Protein AF-A0A1X7SD96-F1 (afdb_monomer_lite)

InterPro domains:
  IPR013602 Dynein heavy chain, linker [PF08393] (14-110)
  IPR026983 Dynein heavy chain [PTHR22878] (14-110)
  IPR042222 Dynein heavy chain, domain 2, N-terminal [G3DSA:1.20.140.100] (10-112)

Secondary structure (DSSP, 8-state):
-----SS----SSS------HHHHHHHHHHHHHHHHHHHTSTT-TTTHHHHHHHHHHHHHHHHHHHHHHHHHHHHHHHHHHHT-HHHHHH-HHHHHHHHHHHHHHHHHHH--

Foldseek 3Di:
DDPDDPDDDDDPDPFDDPPPCVVVVVVLVVVLVVLVVCCPDPPCVVPVVVSVVVNVVSVVVVVVVVVVVVLSVVLVVCVVVLVDPVSCVVCVPVNVVNVVSVVVSRPVRVDD

pLDDT: mean 75.66, std 16.24, range [32.84, 91.5]

Organism: Amphimedon queenslandica (NCBI:txid400682)

Sequence (112 aa):
MLNILPGGAFDLTGISILSSVDDVQMLLDDHIVKAQTMRGSPFIKPFEAEIKEWEEKLLLMQDILDAWLKCQATWLYLEPIFSSEDIMAQMPEEGRKFSIVDRYWKDIMTGS

Structure (mmCIF, N/CA/C/O backbone):
data_AF-A0A1X7SD96-F1
#
_entry.id   AF-A0A1X7SD96-F1
#
loop_
_atom_site.group_PDB
_atom_site.id
_atom_site.type_symbol
_atom_site.label_atom_id
_atom_site.label_alt_id
_atom_site.label_comp_id
_atom_site.label_asym_id
_atom_site.label_entity_id
_atom_site.label_seq_id
_atom_site.pdbx_PDB_ins_code
_atom_site.Cartn_x
_atom_site.Cartn_y
_atom_site.Cartn_z
_atom_site.occupancy
_atom_site.B_iso_or_equiv
_atom_site.auth_seq_id
_atom_site.auth_comp_id
_atom_site.auth_asym_id
_atom_site.auth_atom_id
_atom_site.pdbx_PDB_model_num
ATOM 1 N N . MET A 1 1 ? 18.366 4.925 4.295 1.00 33.69 1 MET A N 1
ATOM 2 C CA . MET A 1 1 ? 18.649 6.372 4.231 1.00 33.69 1 MET A CA 1
ATOM 3 C C . MET A 1 1 ? 18.037 6.863 2.932 1.00 33.69 1 MET A C 1
ATOM 5 O O . MET A 1 1 ? 18.531 6.504 1.872 1.00 33.69 1 MET A O 1
ATOM 9 N N . LEU A 1 2 ? 16.882 7.525 3.029 1.00 35.88 2 LEU A N 1
ATOM 10 C CA . LEU A 1 2 ? 16.217 8.168 1.901 1.00 35.88 2 LEU A CA 1
ATOM 11 C C . LEU A 1 2 ? 17.107 9.311 1.407 1.00 35.88 2 LEU A C 1
ATOM 13 O O . LEU A 1 2 ? 17.360 10.244 2.165 1.00 35.88 2 LEU A O 1
ATOM 17 N N . ASN A 1 3 ? 17.568 9.251 0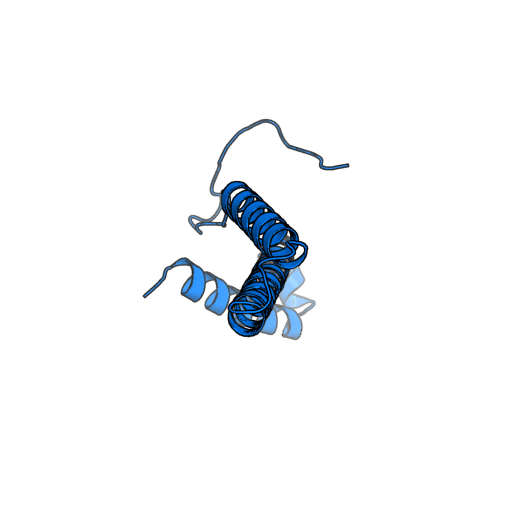.158 1.00 33.47 3 ASN A N 1
ATOM 18 C CA . ASN A 1 3 ? 18.108 10.433 -0.505 1.00 33.47 3 ASN A CA 1
ATOM 19 C C . ASN A 1 3 ? 16.942 11.211 -1.106 1.00 33.47 3 ASN A C 1
ATOM 21 O O . ASN A 1 3 ? 16.523 10.994 -2.238 1.00 33.47 3 ASN A O 1
ATOM 25 N N . ILE A 1 4 ? 16.424 12.099 -0.265 1.00 44.44 4 ILE A N 1
ATOM 26 C CA . ILE A 1 4 ? 15.559 13.214 -0.619 1.00 44.44 4 ILE A CA 1
ATOM 27 C C . ILE A 1 4 ? 16.391 14.154 -1.502 1.00 44.44 4 ILE A C 1
ATOM 29 O O . ILE A 1 4 ? 17.381 14.725 -1.040 1.00 44.44 4 ILE A O 1
ATOM 33 N N . LEU A 1 5 ? 16.013 14.298 -2.774 1.00 40.12 5 LEU A N 1
ATOM 34 C CA . LEU A 1 5 ? 16.501 15.394 -3.609 1.00 40.12 5 LEU A CA 1
ATOM 35 C C . LEU A 1 5 ? 15.784 16.695 -3.202 1.00 40.12 5 LEU A C 1
ATOM 37 O O . LEU A 1 5 ? 14.578 16.672 -2.946 1.00 40.12 5 LEU A O 1
ATOM 41 N N . PRO A 1 6 ? 16.500 17.832 -3.131 1.00 40.06 6 PRO A N 1
ATOM 42 C CA . PRO A 1 6 ? 15.922 19.111 -2.761 1.00 40.06 6 PRO A CA 1
ATOM 43 C C . PRO A 1 6 ? 15.321 19.763 -4.008 1.00 40.06 6 PRO A C 1
ATOM 45 O O . PRO A 1 6 ? 16.039 20.237 -4.884 1.00 40.06 6 PRO A O 1
ATOM 48 N N . GLY A 1 7 ? 13.999 19.786 -4.095 1.00 32.84 7 GLY A N 1
ATOM 49 C CA . GLY A 1 7 ? 13.294 20.445 -5.190 1.00 32.84 7 GLY A CA 1
ATOM 50 C C . GLY A 1 7 ? 11.957 19.775 -5.412 1.00 32.84 7 GLY A C 1
ATOM 51 O O . GLY A 1 7 ? 11.901 18.684 -5.965 1.00 32.84 7 GLY A O 1
ATOM 52 N N . GLY A 1 8 ? 10.901 20.405 -4.903 1.00 38.97 8 GLY A N 1
ATOM 53 C CA . GLY A 1 8 ? 9.540 19.899 -4.983 1.00 38.97 8 GLY A CA 1
ATOM 54 C C . GLY A 1 8 ? 9.100 19.549 -6.403 1.00 38.97 8 GLY A C 1
ATOM 55 O O . GLY A 1 8 ? 9.582 20.129 -7.371 1.00 38.97 8 GLY A O 1
ATOM 56 N N . ALA A 1 9 ? 8.160 18.604 -6.454 1.00 49.38 9 ALA A N 1
ATOM 57 C CA . ALA A 1 9 ? 7.160 18.427 -7.500 1.00 49.38 9 ALA A CA 1
ATOM 58 C C . ALA A 1 9 ? 7.613 18.829 -8.912 1.00 49.38 9 ALA A C 1
ATOM 60 O O . ALA A 1 9 ? 7.362 19.950 -9.343 1.00 49.38 9 ALA A O 1
ATOM 61 N N . PHE A 1 10 ? 8.222 17.901 -9.649 1.00 41.59 10 PHE A N 1
ATOM 62 C CA . PHE A 1 10 ? 8.243 18.002 -11.103 1.00 41.59 10 PHE A CA 1
ATOM 63 C C . PHE A 1 10 ? 7.886 16.660 -11.735 1.00 41.59 10 PHE A C 1
ATOM 65 O O . PHE A 1 10 ? 8.678 15.719 -11.766 1.00 41.59 10 PHE A O 1
ATOM 72 N N . ASP A 1 11 ? 6.646 16.631 -12.223 1.00 49.59 11 ASP A N 1
ATOM 73 C CA . ASP A 1 11 ? 6.109 15.710 -13.211 1.00 49.59 11 ASP A CA 1
ATOM 74 C C . ASP A 1 11 ? 7.054 15.652 -14.418 1.00 49.59 11 ASP A C 1
ATOM 76 O O . ASP A 1 11 ? 7.174 16.624 -15.164 1.00 49.59 11 ASP A O 1
ATOM 80 N N . LEU A 1 12 ? 7.728 14.522 -14.635 1.00 42.16 12 LEU A N 1
ATOM 81 C CA . LEU A 1 12 ? 8.483 14.302 -15.876 1.00 42.16 12 LEU A CA 1
ATOM 82 C C . LEU A 1 12 ? 7.682 13.546 -16.941 1.00 42.16 12 LEU A C 1
ATOM 84 O O . LEU A 1 12 ? 8.142 13.445 -18.075 1.00 42.16 12 LEU A O 1
ATOM 88 N N . THR A 1 13 ? 6.465 13.092 -16.635 1.00 43.09 13 THR A N 1
ATOM 89 C CA . THR A 1 13 ? 5.655 12.323 -17.595 1.00 43.09 13 THR A CA 1
ATOM 90 C C . THR A 1 13 ? 4.181 12.716 -17.684 1.00 43.09 13 THR A C 1
ATOM 92 O O . THR A 1 13 ? 3.454 12.135 -18.485 1.00 43.09 13 THR A O 1
ATOM 95 N N . GLY A 1 14 ? 3.716 13.728 -16.939 1.00 43.06 14 GLY A N 1
ATOM 96 C CA . GLY A 1 14 ? 2.289 14.096 -16.925 1.00 43.06 14 GLY A CA 1
ATOM 97 C C . GLY A 1 14 ? 1.385 12.991 -16.361 1.00 43.06 14 GLY A C 1
ATOM 98 O O . GLY A 1 14 ? 0.177 12.998 -16.580 1.00 43.06 14 GLY A O 1
ATOM 99 N N . ILE A 1 15 ? 1.980 12.027 -15.656 1.00 49.66 15 ILE A N 1
ATOM 100 C CA . ILE A 1 15 ? 1.297 10.928 -14.984 1.00 49.66 15 ILE A CA 1
ATOM 101 C C . ILE A 1 15 ? 1.184 11.342 -13.522 1.00 49.66 15 ILE A C 1
ATOM 103 O O . ILE A 1 15 ? 2.206 11.546 -12.869 1.00 49.66 15 ILE A O 1
ATOM 107 N N . SER A 1 16 ? -0.044 11.486 -13.012 1.00 47.69 16 SER A N 1
ATOM 108 C CA . SER A 1 16 ? -0.280 11.713 -11.584 1.00 47.69 16 SER A CA 1
ATOM 109 C C . SER A 1 16 ? 0.266 10.527 -10.804 1.00 47.69 16 SER A C 1
ATOM 111 O O . SER A 1 16 ? -0.366 9.484 -10.693 1.00 47.69 16 SER A O 1
ATOM 113 N N . ILE A 1 17 ? 1.471 10.676 -10.279 1.00 55.94 17 ILE A N 1
ATOM 114 C CA . ILE A 1 17 ? 2.005 9.765 -9.280 1.00 55.94 17 ILE A CA 1
ATOM 115 C C . ILE A 1 17 ? 1.338 10.108 -7.950 1.00 55.94 17 ILE A C 1
ATOM 117 O O . ILE A 1 17 ? 1.153 11.283 -7.629 1.00 55.94 17 ILE A O 1
ATOM 121 N N . LEU A 1 18 ? 0.976 9.091 -7.168 1.00 57.69 18 LEU A N 1
ATOM 122 C CA . LEU A 1 18 ? 0.472 9.290 -5.812 1.00 57.69 18 LEU A CA 1
ATOM 123 C C . LEU A 1 18 ? 1.598 9.893 -4.959 1.00 57.69 18 LEU A C 1
ATOM 125 O O . LEU A 1 18 ? 2.467 9.172 -4.472 1.00 57.69 18 LEU A O 1
ATOM 129 N N . SER A 1 19 ? 1.617 11.220 -4.845 1.00 56.94 19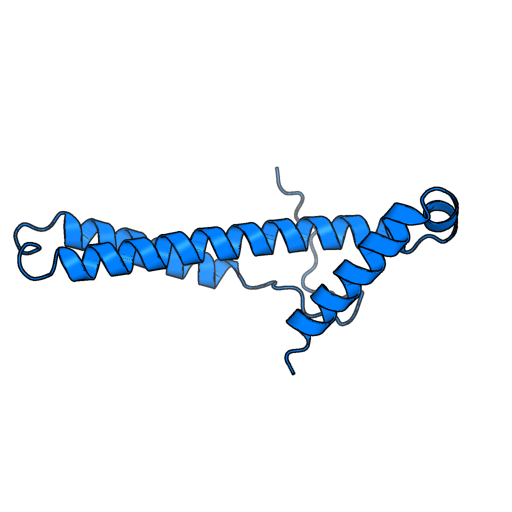 SER A N 1
ATOM 130 C CA . SER A 1 19 ? 2.621 11.996 -4.106 1.00 56.94 19 SER A CA 1
ATOM 131 C C . SER A 1 19 ? 2.157 12.396 -2.703 1.00 56.94 19 SER A C 1
ATOM 133 O O . SER A 1 19 ? 2.957 12.886 -1.916 1.00 56.94 19 SER A O 1
ATOM 135 N N . SER A 1 20 ? 0.883 12.157 -2.375 1.00 61.09 20 SER A N 1
ATOM 136 C CA . SER A 1 20 ? 0.246 12.537 -1.107 1.00 61.09 20 SER A CA 1
ATOM 137 C C . SER A 1 20 ? -0.393 11.344 -0.382 1.00 61.09 20 SER A C 1
ATOM 139 O O . SER A 1 20 ? -1.477 11.467 0.186 1.00 61.09 20 SER A O 1
ATOM 141 N N . VAL A 1 21 ? 0.235 10.162 -0.439 1.00 68.31 21 VAL A N 1
ATOM 142 C CA . VAL A 1 21 ? -0.246 8.979 0.313 1.00 68.31 21 VAL A CA 1
ATOM 143 C C . VAL A 1 21 ? 0.096 9.079 1.796 1.00 68.31 21 VAL A C 1
ATOM 145 O O . VAL A 1 21 ? -0.595 8.469 2.600 1.00 68.31 21 VAL A O 1
ATOM 148 N N . ASP A 1 22 ? 1.085 9.896 2.168 1.00 71.38 22 ASP A N 1
ATOM 149 C CA . ASP A 1 22 ? 1.535 10.057 3.556 1.00 71.38 22 ASP A CA 1
ATOM 150 C C . ASP A 1 22 ? 0.385 10.448 4.502 1.00 71.38 22 ASP A C 1
ATOM 152 O O . ASP A 1 22 ? 0.234 9.861 5.573 1.00 71.38 22 ASP A O 1
ATOM 156 N N . ASP A 1 23 ? -0.489 11.367 4.079 1.00 76.19 23 ASP A N 1
ATOM 157 C CA . ASP A 1 23 ? -1.664 11.779 4.858 1.00 76.19 23 ASP A CA 1
ATOM 158 C C . ASP A 1 23 ? -2.691 10.643 4.997 1.00 76.19 23 ASP A C 1
ATOM 160 O O . ASP A 1 23 ? -3.317 10.480 6.046 1.00 76.19 23 ASP A O 1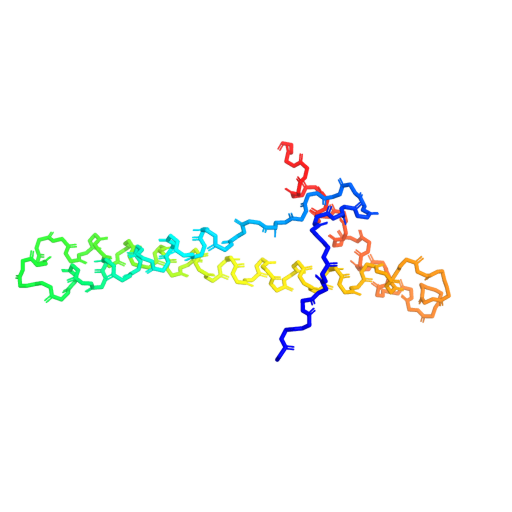
ATOM 164 N N . VAL A 1 24 ? -2.854 9.832 3.945 1.00 80.50 24 VAL A N 1
ATOM 165 C CA . VAL A 1 24 ? -3.770 8.681 3.928 1.00 80.50 24 VAL A CA 1
ATOM 166 C C . VAL A 1 24 ? -3.241 7.560 4.821 1.00 80.50 24 VAL A C 1
ATOM 168 O O . VAL A 1 24 ? -4.016 6.970 5.570 1.00 80.50 24 VAL A O 1
ATOM 171 N N . GLN A 1 25 ? -1.936 7.293 4.786 1.00 81.06 25 GLN A N 1
ATOM 172 C CA . GLN A 1 25 ? -1.274 6.322 5.658 1.00 81.06 25 GLN A CA 1
ATOM 173 C C . GLN A 1 25 ? -1.332 6.760 7.120 1.00 81.06 25 GLN A C 1
ATOM 175 O O . GLN A 1 25 ? -1.732 5.969 7.970 1.00 81.06 25 GLN A O 1
ATOM 180 N N . MET A 1 26 ? -1.055 8.035 7.406 1.00 84.75 26 MET A N 1
ATOM 181 C CA . MET A 1 26 ? -1.181 8.583 8.757 1.00 84.75 26 MET A CA 1
ATOM 182 C C . MET A 1 26 ? -2.617 8.462 9.287 1.00 84.75 26 MET A C 1
ATOM 184 O O . MET A 1 26 ? -2.825 8.077 10.439 1.00 84.75 26 MET A O 1
ATOM 188 N N . LEU A 1 27 ? -3.619 8.767 8.454 1.00 87.00 27 LEU A N 1
ATOM 189 C CA . LEU A 1 27 ? -5.025 8.619 8.826 1.00 87.00 27 LEU A CA 1
ATOM 190 C C . LEU A 1 27 ? -5.396 7.148 9.057 1.00 87.00 27 LEU A C 1
ATOM 192 O O . LEU A 1 27 ? -6.108 6.834 10.010 1.00 87.00 27 LEU A O 1
ATOM 196 N N . LEU A 1 28 ? -4.913 6.239 8.209 1.00 87.38 28 LEU A N 1
ATOM 197 C CA . LEU A 1 28 ? -5.170 4.811 8.348 1.00 87.38 28 LEU A CA 1
ATOM 198 C C . LEU A 1 28 ? -4.578 4.254 9.649 1.00 87.38 28 LEU A C 1
ATOM 200 O O . LEU A 1 28 ? -5.285 3.567 10.389 1.00 87.38 28 LEU A O 1
ATOM 204 N N . ASP A 1 29 ? -3.334 4.609 9.969 1.00 88.06 29 ASP A N 1
ATOM 205 C CA . ASP A 1 29 ? -2.660 4.197 11.201 1.00 88.06 29 ASP A CA 1
ATOM 206 C C . ASP A 1 29 ? -3.401 4.699 12.450 1.00 88.06 29 ASP A C 1
ATOM 208 O O . ASP A 1 29 ? -3.642 3.934 13.388 1.00 88.06 29 ASP A O 1
ATOM 212 N N . ASP A 1 30 ? -3.848 5.959 12.455 1.00 91.06 30 ASP A N 1
ATOM 213 C CA . ASP A 1 30 ? -4.650 6.518 13.549 1.00 91.06 30 ASP A CA 1
ATOM 214 C C . ASP A 1 30 ? -5.985 5.767 13.725 1.00 91.06 30 ASP A C 1
ATOM 216 O O . ASP A 1 30 ? -6.397 5.449 14.846 1.00 91.06 30 ASP A O 1
ATOM 220 N N . HIS A 1 31 ? -6.648 5.408 12.623 1.00 88.94 31 HIS A N 1
ATOM 221 C CA . HIS A 1 31 ? -7.883 4.623 12.661 1.00 88.94 31 HIS A CA 1
ATOM 222 C C . HIS A 1 31 ? -7.662 3.192 13.181 1.00 88.94 31 HIS A C 1
ATOM 224 O O . HIS A 1 31 ? -8.502 2.692 13.938 1.00 88.94 31 HIS A O 1
ATOM 230 N N . ILE A 1 32 ? -6.536 2.554 12.845 1.00 88.62 32 ILE A N 1
ATOM 231 C CA . ILE A 1 32 ? -6.151 1.235 13.373 1.00 88.62 32 ILE A CA 1
ATOM 232 C C . ILE A 1 32 ? -5.918 1.319 14.888 1.00 88.62 32 ILE A C 1
ATOM 234 O O . ILE A 1 32 ? -6.493 0.535 15.648 1.00 88.62 32 ILE A O 1
ATOM 238 N N . VAL A 1 33 ? -5.154 2.312 15.356 1.00 91.50 33 VAL A N 1
ATOM 239 C CA . VAL A 1 33 ? -4.883 2.519 16.791 1.00 91.50 33 VAL A CA 1
ATOM 240 C C . VAL A 1 33 ? -6.176 2.778 17.571 1.00 91.50 33 VAL A C 1
ATOM 242 O O . VAL A 1 33 ? -6.370 2.235 18.666 1.00 91.50 33 VAL A O 1
ATOM 245 N N . LYS A 1 34 ? -7.104 3.562 17.011 1.00 88.62 34 LYS A N 1
ATOM 246 C CA . LYS A 1 34 ? -8.429 3.793 17.606 1.00 88.62 34 LYS A CA 1
ATOM 247 C C . LYS A 1 34 ? -9.241 2.504 17.704 1.00 88.62 34 LYS A C 1
ATOM 249 O O . LYS A 1 34 ? -9.814 2.243 18.763 1.00 88.62 34 LYS A O 1
ATOM 254 N N . ALA A 1 35 ? -9.269 1.683 16.652 1.00 87.38 35 ALA A N 1
ATOM 255 C CA . ALA A 1 35 ? -9.965 0.395 16.660 1.00 87.38 35 ALA A CA 1
ATOM 256 C C . ALA A 1 35 ? -9.409 -0.548 17.744 1.00 87.38 35 ALA A C 1
ATOM 258 O O . ALA A 1 35 ? -10.174 -1.093 18.544 1.00 87.38 35 ALA A O 1
ATOM 259 N N . GLN A 1 36 ? -8.082 -0.651 17.853 1.00 86.56 36 GLN A N 1
ATOM 260 C CA . GLN A 1 36 ? -7.409 -1.455 18.879 1.00 86.56 36 GLN A CA 1
ATOM 261 C C . GLN A 1 36 ? -7.673 -0.941 20.300 1.00 86.56 36 GLN A C 1
ATOM 263 O O . GLN A 1 36 ? -7.929 -1.725 21.217 1.00 86.56 36 GLN A O 1
ATOM 268 N N . THR A 1 37 ? -7.681 0.380 20.486 1.00 87.81 37 THR A N 1
ATOM 269 C CA . THR A 1 37 ? -7.993 1.010 21.777 1.00 87.81 37 THR A CA 1
ATOM 270 C C . THR A 1 37 ? -9.435 0.724 22.201 1.00 87.81 37 THR A C 1
ATOM 272 O O . THR A 1 37 ? -9.682 0.369 23.355 1.00 87.81 37 THR A O 1
ATOM 275 N N . MET A 1 38 ? -10.394 0.821 21.272 1.00 84.62 38 MET A N 1
ATOM 276 C CA . MET A 1 38 ? -11.794 0.474 21.537 1.00 84.62 38 MET A CA 1
ATOM 277 C C . MET A 1 38 ? -11.947 -1.011 21.878 1.00 84.62 38 MET A C 1
ATOM 279 O O . MET A 1 38 ? -12.694 -1.350 22.795 1.00 84.62 38 MET A O 1
ATOM 283 N N . ARG A 1 39 ? -11.184 -1.887 21.216 1.00 81.81 39 ARG A N 1
ATOM 284 C CA . ARG A 1 39 ? -11.169 -3.327 21.489 1.00 81.81 39 ARG A CA 1
ATOM 285 C C . ARG A 1 39 ? -10.642 -3.681 22.884 1.00 81.81 39 ARG A C 1
ATOM 287 O O . ARG A 1 39 ? -11.134 -4.621 23.500 1.00 81.81 39 ARG A O 1
ATOM 294 N N . GLY A 1 40 ? -9.677 -2.920 23.401 1.00 82.00 40 GLY A N 1
ATOM 295 C CA . GLY A 1 40 ? -9.150 -3.075 24.762 1.00 82.00 40 GLY A CA 1
ATOM 296 C C . GLY A 1 40 ? -10.085 -2.571 25.872 1.00 82.00 40 GLY A C 1
ATOM 297 O O . GLY A 1 40 ? -9.806 -2.783 27.053 1.00 82.00 40 GLY A O 1
ATOM 298 N N . SER A 1 41 ? -11.187 -1.901 25.519 1.00 87.00 41 SER A N 1
ATOM 299 C CA . SER A 1 41 ? -12.128 -1.328 26.481 1.00 87.00 41 SER A CA 1
ATOM 300 C C . SER A 1 41 ? -13.019 -2.401 27.128 1.00 87.00 41 SER A C 1
ATOM 302 O O . SER A 1 41 ? -13.565 -3.250 26.424 1.00 87.00 41 SER A O 1
ATOM 304 N N . PRO A 1 42 ? -13.304 -2.328 28.443 1.00 79.94 42 PRO A N 1
ATOM 305 C CA . PRO A 1 42 ? -14.260 -3.220 29.113 1.00 79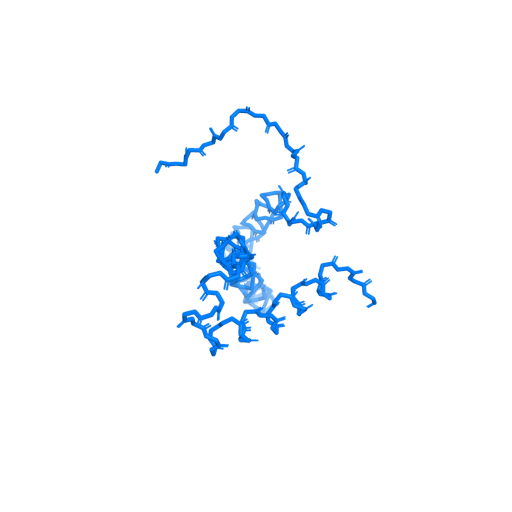.94 42 PRO A CA 1
ATOM 306 C C . PRO A 1 42 ? -15.680 -3.180 28.521 1.00 79.94 42 PRO A C 1
ATOM 308 O O . PRO A 1 42 ? -16.473 -4.096 28.742 1.00 79.94 42 PRO A O 1
ATOM 311 N N . PHE A 1 43 ? -16.003 -2.119 27.775 1.00 82.06 43 PHE A N 1
ATOM 312 C CA . PHE A 1 43 ? -17.302 -1.890 27.143 1.00 82.06 43 PHE A CA 1
ATOM 313 C C . PHE A 1 43 ? -17.396 -2.438 25.710 1.00 82.06 43 PHE A C 1
ATOM 315 O O . PHE A 1 43 ? -18.392 -2.190 25.037 1.00 82.06 43 PHE A O 1
ATOM 322 N N . ILE A 1 44 ? -16.392 -3.189 25.239 1.00 85.19 44 ILE A N 1
ATOM 323 C CA . ILE A 1 44 ? -16.338 -3.707 23.865 1.00 85.19 44 ILE A CA 1
ATOM 324 C C . ILE A 1 44 ? -17.380 -4.788 23.565 1.00 85.19 44 ILE A C 1
ATOM 326 O O . ILE A 1 44 ? -17.809 -4.903 22.428 1.00 85.19 44 ILE A O 1
ATOM 330 N N . LYS A 1 45 ? -17.814 -5.570 24.563 1.00 82.38 45 LYS A N 1
ATOM 331 C CA . LYS A 1 45 ? -18.670 -6.763 24.380 1.00 82.38 45 LYS A CA 1
ATOM 332 C C . LYS A 1 45 ? -19.831 -6.611 23.374 1.00 82.38 45 LYS A C 1
ATOM 334 O O . LYS A 1 45 ? -19.996 -7.511 22.560 1.00 82.38 45 LYS A O 1
ATOM 339 N N . PRO A 1 46 ? -20.641 -5.534 23.395 1.00 84.56 46 PRO A N 1
ATOM 340 C CA . PRO A 1 46 ? -21.707 -5.348 22.406 1.00 84.56 46 PRO A CA 1
ATOM 341 C C . PRO A 1 46 ? -21.223 -5.003 20.985 1.00 84.56 46 PRO A C 1
ATOM 343 O O . PRO A 1 46 ? -21.965 -5.237 20.040 1.00 84.56 46 PRO A O 1
ATOM 346 N N . PHE A 1 47 ? -20.006 -4.483 20.823 1.00 83.19 47 PHE A N 1
ATOM 347 C CA . PHE A 1 47 ? -19.440 -4.006 19.553 1.00 83.19 47 PHE A CA 1
ATOM 348 C C . PHE A 1 47 ? -18.248 -4.845 19.064 1.00 83.19 47 PHE A C 1
ATOM 350 O O . PHE A 1 47 ? -17.615 -4.504 18.070 1.00 83.19 47 PHE A O 1
ATOM 357 N N . GLU A 1 48 ? -17.914 -5.938 19.756 1.00 85.56 48 GLU A N 1
ATOM 358 C CA . GLU A 1 48 ? -16.704 -6.729 19.507 1.00 85.56 48 GLU A CA 1
ATOM 359 C C . GLU A 1 48 ? -16.654 -7.287 18.080 1.00 85.56 48 GLU A C 1
ATOM 361 O O . GLU A 1 48 ? -15.610 -7.228 17.432 1.00 85.56 48 GLU A O 1
ATOM 366 N N . ALA A 1 49 ? -17.785 -7.780 17.569 1.00 88.12 49 ALA A N 1
ATOM 367 C CA . ALA A 1 49 ? -17.879 -8.295 16.205 1.00 88.12 49 ALA A CA 1
ATOM 368 C C . ALA A 1 49 ? -17.702 -7.186 15.153 1.00 88.12 49 ALA A C 1
ATOM 370 O O . ALA A 1 49 ? -16.935 -7.359 14.210 1.00 88.12 49 ALA A O 1
ATOM 371 N N . GLU A 1 50 ? -18.359 -6.039 15.346 1.00 88.62 50 GLU A N 1
ATOM 372 C CA . GLU A 1 50 ? -18.285 -4.897 14.426 1.00 88.62 50 GLU A CA 1
ATOM 373 C C . GLU A 1 50 ? -16.881 -4.286 14.393 1.00 88.62 50 GLU A C 1
ATOM 375 O O . GLU A 1 50 ? -16.343 -4.021 13.320 1.00 88.62 50 GLU A O 1
ATOM 380 N N . ILE A 1 51 ? -16.251 -4.109 15.559 1.00 87.50 51 ILE A N 1
ATOM 381 C CA . ILE A 1 51 ? -14.890 -3.569 15.658 1.00 87.50 51 ILE A CA 1
ATOM 382 C C . ILE A 1 51 ? -13.869 -4.535 15.065 1.00 87.50 51 ILE A C 1
ATOM 384 O O . ILE A 1 51 ? -12.924 -4.082 14.426 1.00 87.50 51 ILE A O 1
ATOM 388 N N . LYS A 1 52 ? -14.064 -5.849 15.215 1.00 87.38 52 LYS A N 1
ATOM 389 C CA . LYS A 1 52 ? -13.196 -6.844 14.583 1.00 87.38 52 LYS A CA 1
ATOM 390 C C . LYS A 1 52 ? -13.302 -6.803 13.056 1.00 87.38 52 LYS A C 1
ATOM 392 O O . LYS A 1 52 ? -12.276 -6.770 12.387 1.00 87.38 52 LYS A O 1
ATOM 397 N N . GLU A 1 53 ? -14.515 -6.775 12.503 1.00 90.88 53 GLU A N 1
ATOM 398 C CA . GLU A 1 53 ? -14.708 -6.675 11.048 1.00 90.88 53 GLU A CA 1
ATOM 399 C C . GLU A 1 53 ? -14.144 -5.354 10.498 1.00 90.88 53 GLU A C 1
ATOM 401 O O . GLU A 1 53 ? -13.548 -5.310 9.421 1.00 90.88 53 GLU A O 1
ATOM 406 N N . TRP A 1 54 ? -14.300 -4.265 11.253 1.00 89.44 54 TRP A N 1
ATOM 407 C CA . TRP A 1 54 ? -13.722 -2.973 10.908 1.00 89.44 54 TRP A CA 1
ATOM 408 C C . TRP A 1 54 ? -12.189 -2.996 10.935 1.00 89.44 54 TRP A C 1
ATOM 410 O O . TRP A 1 54 ? -11.561 -2.524 9.992 1.00 89.44 54 TRP A O 1
ATOM 420 N N . GLU A 1 55 ? -11.580 -3.589 11.964 1.00 87.25 55 GLU A N 1
ATOM 421 C CA . GLU A 1 55 ? -10.127 -3.771 12.065 1.00 87.25 55 GLU A CA 1
ATOM 422 C C . GLU A 1 55 ? -9.585 -4.589 10.881 1.00 87.25 55 GLU A C 1
ATOM 424 O O . GLU A 1 55 ? -8.617 -4.177 10.246 1.00 87.25 55 GLU A O 1
ATOM 429 N N . GLU A 1 56 ? -10.249 -5.688 10.511 1.00 90.50 56 GLU A N 1
ATOM 430 C CA . GLU A 1 56 ? -9.879 -6.504 9.345 1.00 90.50 56 GLU A CA 1
ATOM 431 C C . GLU A 1 56 ? -9.935 -5.701 8.033 1.00 90.50 56 GLU A C 1
ATOM 433 O O . GLU A 1 56 ? -9.038 -5.815 7.197 1.00 90.50 56 GLU A O 1
ATOM 438 N N . LYS A 1 57 ? -10.944 -4.837 7.863 1.00 90.50 57 LYS A N 1
ATOM 439 C CA . LYS A 1 57 ? -11.043 -3.935 6.704 1.00 90.50 57 LYS A CA 1
ATOM 440 C C . LYS A 1 57 ? -9.912 -2.907 6.669 1.00 90.50 57 LYS A C 1
ATOM 442 O O . LYS A 1 57 ? -9.377 -2.647 5.594 1.00 90.50 57 LYS A O 1
ATOM 447 N N . LEU A 1 58 ? -9.545 -2.326 7.813 1.00 88.62 58 LEU A N 1
ATOM 448 C CA . LEU A 1 58 ? -8.447 -1.357 7.891 1.00 88.62 58 LEU A CA 1
ATOM 449 C C . LEU A 1 58 ? -7.098 -2.006 7.554 1.00 88.62 58 LEU A C 1
ATOM 451 O O . LEU A 1 58 ? -6.331 -1.439 6.779 1.00 88.62 58 LEU A O 1
ATOM 455 N N . LEU A 1 59 ? -6.841 -3.210 8.069 1.00 89.06 59 LEU A N 1
ATOM 456 C CA . LEU A 1 59 ? -5.629 -3.970 7.749 1.00 89.06 59 LEU A CA 1
ATOM 457 C C . LEU A 1 59 ? -5.569 -4.338 6.261 1.00 89.06 59 LEU A C 1
ATOM 459 O O . LEU A 1 59 ? -4.540 -4.148 5.623 1.00 89.06 59 LEU A O 1
ATOM 463 N N . LEU A 1 60 ? -6.690 -4.771 5.675 1.00 91.06 60 LEU A N 1
ATOM 464 C CA . LEU A 1 60 ? -6.760 -5.044 4.239 1.00 91.06 60 LEU A CA 1
ATOM 465 C C . LEU A 1 60 ? -6.457 -3.791 3.400 1.00 91.06 60 LEU A C 1
ATOM 467 O O . LEU A 1 60 ? -5.757 -3.875 2.394 1.00 91.06 60 LEU A O 1
ATOM 471 N N . MET A 1 61 ? -6.969 -2.625 3.804 1.00 88.62 61 MET A N 1
ATOM 472 C CA . MET A 1 61 ? -6.659 -1.360 3.131 1.00 88.62 61 MET A CA 1
ATOM 473 C C . MET A 1 61 ? -5.171 -1.008 3.235 1.00 88.62 61 MET A C 1
ATOM 475 O O . MET A 1 61 ? -4.605 -0.522 2.256 1.00 88.62 61 MET A O 1
ATOM 479 N N . GLN A 1 62 ? -4.531 -1.287 4.375 1.00 87.12 62 GLN A N 1
ATOM 480 C CA . GLN A 1 62 ? -3.091 -1.086 4.558 1.00 87.12 62 GLN A CA 1
ATOM 481 C C . GLN A 1 62 ? -2.289 -1.975 3.602 1.00 87.12 62 GLN A C 1
ATOM 483 O O . GLN A 1 62 ? -1.434 -1.472 2.875 1.00 87.12 62 GLN A O 1
ATOM 488 N N . ASP A 1 63 ? -2.638 -3.260 3.513 1.00 89.31 63 ASP A N 1
ATOM 489 C CA . ASP A 1 63 ? -1.995 -4.207 2.597 1.00 89.31 63 ASP A CA 1
ATOM 490 C C . ASP A 1 63 ? -2.138 -3.781 1.126 1.00 89.31 63 ASP A C 1
ATOM 492 O O . ASP A 1 63 ? -1.184 -3.869 0.347 1.00 89.31 63 ASP A O 1
ATOM 496 N N . ILE A 1 64 ? -3.322 -3.296 0.734 1.00 88.44 64 ILE A N 1
ATOM 497 C CA . ILE A 1 64 ? -3.583 -2.806 -0.627 1.00 88.44 64 ILE A CA 1
ATOM 498 C C . ILE A 1 64 ? -2.735 -1.565 -0.926 1.00 88.44 64 ILE A C 1
ATOM 500 O O . ILE A 1 64 ? -2.114 -1.503 -1.990 1.00 88.44 64 ILE A O 1
ATOM 504 N N . LEU A 1 65 ? -2.685 -0.594 -0.008 1.00 85.44 65 LEU A N 1
ATOM 505 C CA . LEU A 1 65 ? -1.874 0.616 -0.170 1.00 85.44 65 LEU A CA 1
ATOM 506 C C . LEU A 1 65 ? -0.384 0.280 -0.276 1.00 85.44 65 LEU A C 1
ATOM 508 O O . LEU A 1 65 ? 0.293 0.775 -1.175 1.00 85.44 65 LEU A O 1
ATOM 512 N N . ASP A 1 66 ? 0.120 -0.616 0.567 1.00 85.00 66 ASP A N 1
ATOM 513 C CA . ASP A 1 66 ? 1.515 -1.055 0.528 1.00 85.00 66 ASP A CA 1
ATOM 514 C C . ASP A 1 66 ? 1.857 -1.785 -0.775 1.00 85.00 66 ASP A C 1
ATOM 516 O O . ASP A 1 66 ? 2.921 -1.562 -1.364 1.00 85.00 66 ASP A O 1
ATOM 520 N N . ALA A 1 67 ? 0.969 -2.663 -1.249 1.00 86.00 67 ALA A N 1
ATOM 521 C CA . ALA A 1 67 ? 1.135 -3.344 -2.529 1.00 86.00 67 ALA A CA 1
ATOM 522 C C . ALA A 1 67 ? 1.138 -2.345 -3.694 1.00 86.00 67 ALA A C 1
ATOM 524 O O . ALA A 1 67 ? 1.974 -2.451 -4.597 1.00 86.00 67 ALA A O 1
ATOM 525 N N . TRP A 1 68 ? 0.254 -1.346 -3.650 1.00 82.81 68 TRP A N 1
ATOM 526 C CA . TRP A 1 68 ? 0.197 -0.278 -4.641 1.00 82.81 68 TRP A CA 1
ATOM 527 C C . TRP A 1 68 ? 1.486 0.544 -4.649 1.00 82.81 68 TRP A C 1
ATOM 529 O O . TRP A 1 68 ? 2.086 0.719 -5.707 1.00 82.81 68 TRP A O 1
ATOM 539 N N . LEU A 1 69 ? 1.958 1.007 -3.489 1.00 82.06 69 LEU A N 1
ATOM 540 C CA . LEU A 1 69 ? 3.185 1.800 -3.372 1.00 82.06 69 LEU A CA 1
ATOM 541 C C . LEU A 1 69 ? 4.416 1.025 -3.855 1.00 82.06 69 LEU A C 1
ATOM 543 O O . LEU A 1 69 ? 5.256 1.575 -4.569 1.00 82.06 69 LEU A O 1
ATOM 547 N N . LYS A 1 70 ? 4.512 -0.271 -3.533 1.00 83.88 70 LYS A N 1
ATOM 548 C CA . LYS A 1 70 ? 5.576 -1.145 -4.056 1.00 83.88 70 LYS A CA 1
ATOM 549 C C . LYS A 1 70 ? 5.496 -1.282 -5.575 1.00 83.88 70 LYS A C 1
ATOM 551 O O . LYS A 1 70 ? 6.532 -1.236 -6.242 1.00 83.88 70 LYS A O 1
ATOM 556 N N . CYS A 1 71 ? 4.290 -1.426 -6.124 1.00 82.88 71 CYS A N 1
ATOM 557 C CA . CYS A 1 71 ? 4.069 -1.477 -7.567 1.00 82.88 71 CYS A CA 1
ATOM 558 C C . CYS A 1 71 ? 4.490 -0.156 -8.233 1.00 82.88 71 CYS A C 1
ATOM 560 O O . CYS A 1 71 ? 5.282 -0.183 -9.170 1.00 82.88 71 CYS A O 1
ATOM 562 N N . GLN A 1 72 ? 4.075 0.987 -7.676 1.00 77.31 72 GLN A N 1
ATOM 563 C CA . GLN A 1 72 ? 4.451 2.330 -8.129 1.00 77.31 72 GLN A CA 1
ATOM 564 C C . GLN A 1 72 ? 5.964 2.530 -8.146 1.00 77.31 72 GLN A C 1
ATOM 566 O O . GLN A 1 72 ? 6.520 2.955 -9.153 1.00 77.31 72 GLN A O 1
ATOM 571 N N . ALA A 1 73 ? 6.638 2.215 -7.038 1.00 82.06 73 ALA A N 1
ATOM 572 C CA . ALA A 1 73 ? 8.083 2.365 -6.913 1.00 82.06 73 ALA A CA 1
ATOM 573 C C . ALA A 1 73 ? 8.829 1.487 -7.927 1.00 82.06 73 ALA A C 1
ATOM 575 O O . ALA A 1 73 ? 9.787 1.936 -8.556 1.00 82.06 73 ALA A O 1
ATOM 576 N N . THR A 1 74 ? 8.361 0.251 -8.120 1.00 81.94 74 THR A N 1
ATOM 577 C CA . THR A 1 74 ? 8.919 -0.663 -9.124 1.00 81.94 74 THR A CA 1
ATOM 578 C C . THR A 1 74 ? 8.692 -0.131 -10.536 1.00 81.94 74 THR A C 1
ATOM 580 O O . THR A 1 74 ? 9.615 -0.126 -11.343 1.00 81.94 74 THR A O 1
ATOM 583 N N . TRP A 1 75 ? 7.488 0.356 -10.839 1.00 81.81 75 TRP A N 1
ATOM 584 C CA . TRP A 1 75 ? 7.145 0.899 -12.149 1.00 81.81 75 TRP A CA 1
ATOM 585 C C . TRP A 1 75 ? 7.967 2.155 -12.482 1.00 81.81 75 TRP A C 1
ATOM 587 O O . TRP A 1 75 ? 8.574 2.196 -13.547 1.00 81.81 75 TRP A O 1
ATOM 597 N N . LEU A 1 76 ? 8.106 3.101 -11.545 1.00 80.56 76 LEU A N 1
ATOM 598 C CA . LEU A 1 76 ? 8.959 4.291 -11.696 1.00 80.56 76 LEU A CA 1
ATOM 599 C C . LEU A 1 76 ? 10.438 3.947 -11.913 1.00 80.56 76 LEU A C 1
ATOM 601 O O . LEU A 1 76 ? 11.146 4.668 -12.608 1.00 80.56 76 LEU A O 1
ATOM 605 N N . TYR A 1 77 ? 10.925 2.862 -11.307 1.00 81.75 77 TYR A N 1
ATOM 606 C CA . TYR A 1 77 ? 12.296 2.398 -11.519 1.00 81.75 77 TYR A CA 1
ATOM 607 C C . TYR A 1 77 ? 12.484 1.770 -12.906 1.00 81.75 77 TYR A C 1
ATOM 609 O O . TYR A 1 77 ? 13.521 1.952 -13.541 1.00 81.75 77 TYR A O 1
ATOM 617 N N . LEU A 1 78 ? 11.480 1.029 -13.377 1.00 80.06 78 LEU A N 1
ATOM 618 C CA . LEU A 1 78 ? 11.521 0.316 -14.650 1.00 80.06 78 LEU A CA 1
ATOM 619 C C . LEU A 1 78 ? 11.222 1.218 -15.859 1.00 80.06 78 LEU A C 1
ATOM 621 O O . LEU A 1 78 ? 11.752 0.955 -16.936 1.00 80.06 78 LEU A O 1
ATOM 625 N N . GLU A 1 79 ? 10.438 2.285 -15.692 1.00 79.38 79 GLU A N 1
ATOM 626 C CA . GLU A 1 79 ? 10.095 3.252 -16.745 1.00 79.38 79 GLU A CA 1
ATOM 627 C C . GLU A 1 79 ? 11.327 3.804 -17.497 1.00 79.38 79 GLU A C 1
ATOM 629 O O . GLU A 1 79 ? 11.388 3.641 -18.718 1.00 79.38 79 GLU A O 1
ATOM 634 N N . PRO A 1 80 ? 12.350 4.390 -16.843 1.00 78.81 80 PRO A N 1
ATOM 635 C CA . PRO A 1 80 ? 13.534 4.901 -17.535 1.00 78.81 80 PRO A CA 1
ATOM 636 C C . PRO A 1 80 ? 14.449 3.802 -18.097 1.00 78.81 80 PRO A C 1
ATOM 638 O O . PRO A 1 80 ? 15.274 4.082 -18.961 1.00 78.81 80 PRO A O 1
ATOM 641 N N . ILE A 1 81 ? 14.335 2.560 -17.617 1.00 80.19 81 ILE A N 1
ATOM 642 C CA . ILE A 1 81 ? 15.133 1.426 -18.105 1.00 80.19 81 ILE A CA 1
ATOM 643 C C . ILE A 1 81 ? 14.536 0.8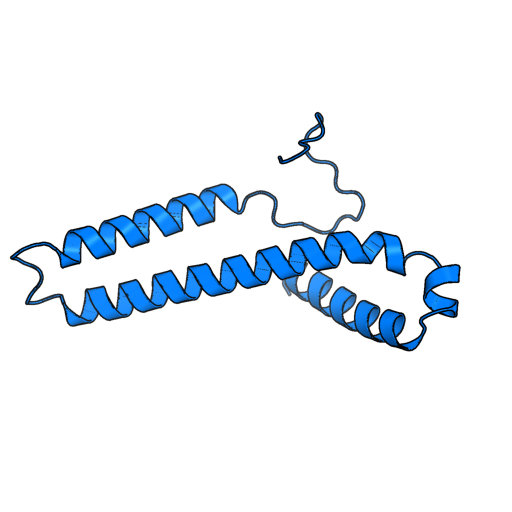89 -19.411 1.00 80.19 81 ILE A C 1
ATOM 645 O O . ILE A 1 81 ? 15.258 0.681 -20.385 1.00 80.19 81 ILE A O 1
ATOM 649 N N . PHE A 1 82 ? 13.215 0.703 -19.453 1.00 76.56 82 PHE A N 1
ATOM 650 C CA . PHE A 1 82 ? 12.498 0.202 -20.629 1.00 76.56 82 PHE A CA 1
ATOM 651 C C . PHE A 1 82 ? 12.128 1.289 -21.647 1.00 76.56 82 PHE A C 1
ATOM 653 O O . PHE A 1 82 ? 11.632 0.965 -22.724 1.00 76.56 82 PHE A O 1
ATOM 660 N N . SER A 1 83 ? 12.402 2.564 -21.362 1.00 74.81 83 SER A N 1
ATOM 661 C CA . SER A 1 83 ? 12.333 3.633 -22.367 1.00 74.81 83 SER A CA 1
ATOM 662 C C . SER A 1 83 ? 13.513 3.614 -23.353 1.00 74.81 83 SER A C 1
ATOM 664 O O . SER A 1 83 ? 13.450 4.270 -24.391 1.00 74.81 83 SER A O 1
ATOM 666 N N . SER A 1 84 ? 14.577 2.852 -23.064 1.00 83.19 84 SER A N 1
ATOM 667 C CA . SER A 1 84 ? 15.739 2.688 -23.944 1.00 83.19 84 SER A CA 1
ATOM 668 C C . SER A 1 84 ? 15.508 1.610 -25.011 1.00 83.19 84 SER A C 1
ATOM 670 O O . SER A 1 84 ? 15.284 0.440 -24.693 1.00 83.19 84 SER A O 1
ATOM 672 N N . GLU A 1 85 ? 15.638 1.983 -26.289 1.00 76.81 85 GLU A N 1
ATOM 673 C CA . GLU A 1 85 ? 15.507 1.056 -27.427 1.00 76.81 85 GLU A CA 1
ATOM 674 C C . GLU A 1 85 ? 16.544 -0.083 -27.393 1.00 76.81 85 GLU A C 1
ATOM 676 O O . GLU A 1 85 ? 16.214 -1.222 -27.730 1.00 76.81 85 GLU A O 1
ATOM 681 N N . ASP A 1 86 ? 17.763 0.182 -26.911 1.00 81.88 86 ASP A N 1
ATOM 682 C CA . ASP A 1 86 ? 18.831 -0.822 -26.800 1.00 81.88 86 ASP A CA 1
ATOM 683 C C . ASP A 1 86 ? 18.498 -1.915 -25.772 1.00 81.88 86 ASP A C 1
ATOM 685 O O . ASP A 1 86 ? 18.786 -3.095 -25.991 1.00 81.88 86 ASP A O 1
ATOM 689 N N . ILE A 1 87 ? 17.869 -1.540 -24.651 1.00 78.31 87 ILE A N 1
ATOM 690 C CA . ILE A 1 87 ? 17.431 -2.485 -23.612 1.00 78.31 87 ILE A CA 1
ATOM 691 C C . ILE A 1 87 ? 16.225 -3.290 -24.098 1.00 78.31 87 ILE A C 1
ATOM 693 O O . ILE A 1 87 ? 16.183 -4.505 -23.908 1.00 78.31 87 ILE A O 1
ATOM 697 N N . MET A 1 88 ? 15.286 -2.650 -24.795 1.00 76.00 88 MET A N 1
ATOM 698 C CA . MET A 1 88 ? 14.137 -3.326 -25.408 1.00 76.00 88 MET A CA 1
ATOM 699 C C . MET A 1 88 ? 14.562 -4.354 -26.466 1.00 76.00 88 MET A C 1
ATOM 701 O O . MET A 1 88 ? 13.949 -5.417 -26.570 1.00 76.00 88 MET A O 1
ATOM 705 N N . ALA A 1 89 ? 15.626 -4.073 -27.225 1.00 80.38 89 ALA A N 1
ATOM 706 C CA . ALA A 1 89 ? 16.185 -5.006 -28.201 1.00 80.38 89 ALA A CA 1
ATOM 707 C C . ALA A 1 89 ? 16.890 -6.208 -27.544 1.00 80.38 89 ALA A C 1
ATOM 709 O O . ALA A 1 89 ? 16.856 -7.311 -28.090 1.00 80.38 89 ALA A O 1
ATOM 710 N N . GLN A 1 90 ? 17.508 -6.013 -26.374 1.00 84.56 90 GLN A N 1
ATOM 711 C CA . GLN A 1 90 ? 18.157 -7.088 -25.612 1.00 84.56 90 GLN A CA 1
ATOM 712 C C . GLN A 1 90 ? 17.163 -7.939 -24.811 1.00 84.56 90 GLN A C 1
ATOM 714 O O . GLN A 1 90 ? 17.390 -9.135 -24.636 1.00 84.56 90 GLN A O 1
ATOM 719 N N . MET A 1 91 ? 16.063 -7.343 -24.345 1.00 84.31 91 MET A N 1
ATOM 720 C CA . MET A 1 91 ? 15.054 -7.979 -23.490 1.00 84.31 91 MET A CA 1
ATOM 721 C C . MET A 1 91 ? 13.629 -7.787 -24.046 1.00 84.31 91 MET A C 1
ATOM 723 O O . MET A 1 91 ? 12.793 -7.110 -23.435 1.00 84.31 91 MET A O 1
ATOM 727 N N . PRO A 1 92 ? 13.322 -8.369 -25.222 1.00 82.38 92 PRO A N 1
ATOM 728 C CA . PRO A 1 92 ? 12.061 -8.120 -25.918 1.00 82.38 92 PRO A CA 1
ATOM 729 C C . PRO A 1 92 ? 10.833 -8.704 -25.198 1.00 82.38 92 PRO A C 1
ATOM 731 O O . PRO A 1 92 ? 9.735 -8.150 -25.310 1.00 82.38 92 PRO A O 1
ATOM 734 N N . GLU A 1 93 ? 10.977 -9.803 -24.445 1.00 86.12 93 GLU A N 1
ATOM 735 C CA . GLU A 1 93 ? 9.864 -10.374 -23.672 1.00 86.12 93 GLU A CA 1
ATOM 736 C C . GLU A 1 93 ? 9.510 -9.515 -22.455 1.00 86.12 93 GLU A C 1
ATOM 738 O O . GLU A 1 93 ? 8.332 -9.260 -22.188 1.00 86.12 93 GLU A O 1
ATOM 743 N N . GLU A 1 94 ? 10.516 -9.05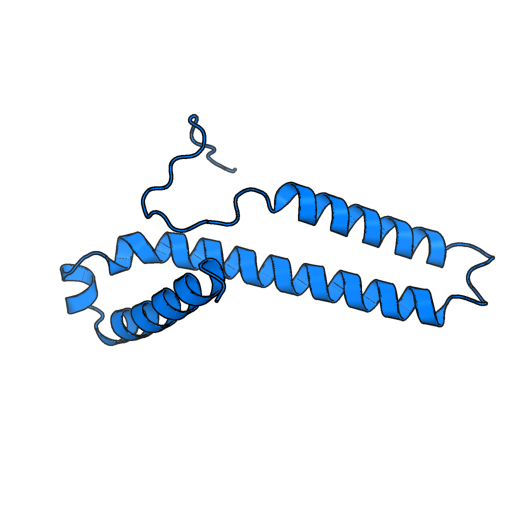6 -21.716 1.00 82.12 94 GLU A N 1
ATOM 744 C CA . GLU A 1 94 ? 10.354 -8.210 -20.538 1.00 82.12 94 GLU A CA 1
ATOM 745 C C . GLU A 1 94 ? 9.840 -6.825 -20.921 1.00 82.12 94 GLU A C 1
ATOM 747 O O . GLU A 1 94 ? 8.918 -6.329 -20.275 1.00 82.12 94 GLU A O 1
ATOM 752 N N . GLY A 1 95 ? 10.333 -6.264 -22.028 1.00 80.62 95 GLY A N 1
ATOM 753 C CA . GLY A 1 95 ? 9.812 -5.028 -22.601 1.00 80.62 95 GLY A CA 1
ATOM 754 C C . GLY A 1 95 ? 8.322 -5.117 -22.928 1.00 80.62 95 GLY A C 1
ATOM 755 O O . GLY A 1 95 ? 7.542 -4.248 -22.543 1.00 80.62 95 GLY A O 1
ATOM 756 N N . ARG A 1 96 ? 7.880 -6.221 -23.551 1.00 83.25 96 ARG A N 1
ATOM 757 C CA . ARG A 1 96 ? 6.456 -6.447 -23.852 1.00 83.25 96 ARG A CA 1
ATOM 758 C C . ARG A 1 96 ? 5.603 -6.568 -22.586 1.00 83.25 96 ARG A C 1
ATOM 760 O O . ARG A 1 96 ? 4.485 -6.053 -22.559 1.00 83.25 96 ARG A O 1
ATOM 767 N N . LYS A 1 97 ? 6.103 -7.247 -21.546 1.00 84.00 97 LYS A N 1
ATOM 768 C CA . LYS A 1 97 ? 5.422 -7.337 -20.241 1.00 84.00 97 LYS A CA 1
ATOM 769 C C . LYS A 1 97 ? 5.319 -5.959 -19.588 1.00 84.00 97 LYS A C 1
ATOM 771 O O . LYS A 1 97 ? 4.244 -5.607 -19.107 1.00 84.00 97 LYS A O 1
ATOM 776 N N . PHE A 1 98 ? 6.389 -5.166 -19.633 1.00 81.88 98 PHE A N 1
ATOM 777 C CA . PHE A 1 98 ? 6.400 -3.809 -19.098 1.00 81.88 98 PHE A CA 1
ATOM 778 C C . PHE A 1 98 ? 5.403 -2.901 -19.823 1.00 81.88 98 PHE A C 1
ATOM 780 O O . PHE A 1 98 ? 4.627 -2.232 -19.155 1.00 81.88 98 PHE A O 1
ATOM 787 N N . SER A 1 99 ? 5.312 -2.947 -21.159 1.00 81.25 99 SER A N 1
ATOM 788 C CA . SER A 1 99 ? 4.324 -2.151 -21.912 1.00 81.25 99 SER A CA 1
ATOM 789 C C . SER A 1 99 ? 2.871 -2.451 -21.520 1.00 81.25 99 SER A C 1
ATOM 791 O O . SER A 1 99 ? 2.019 -1.565 -21.551 1.00 81.25 99 SER A O 1
ATOM 793 N N . ILE A 1 100 ? 2.564 -3.699 -21.148 1.00 85.00 100 ILE A N 1
ATOM 794 C CA . ILE A 1 100 ? 1.230 -4.077 -20.659 1.00 85.00 100 ILE A CA 1
ATOM 795 C C . ILE A 1 100 ? 0.971 -3.442 -19.288 1.00 85.00 100 ILE A C 1
ATOM 797 O O . ILE A 1 100 ? -0.091 -2.859 -19.081 1.00 85.00 100 ILE A O 1
ATOM 801 N N . VAL A 1 101 ? 1.938 -3.545 -18.370 1.00 81.38 101 VAL A N 1
ATOM 802 C CA . VAL A 1 101 ? 1.852 -2.957 -17.024 1.00 81.38 101 VAL A CA 1
ATOM 803 C C . VAL A 1 101 ? 1.773 -1.432 -17.097 1.00 81.38 101 VAL A C 1
ATOM 805 O O . VAL A 1 101 ? 0.938 -0.850 -16.419 1.00 81.38 101 VAL A O 1
ATOM 808 N N . ASP A 1 102 ? 2.566 -0.800 -17.961 1.00 81.31 102 ASP A N 1
ATOM 809 C CA . ASP A 1 102 ? 2.552 0.641 -18.224 1.00 81.31 102 ASP A CA 1
ATOM 810 C C . ASP A 1 102 ? 1.173 1.132 -18.675 1.00 81.31 102 ASP A C 1
ATOM 812 O O . ASP A 1 102 ? 0.660 2.116 -18.144 1.00 81.31 102 ASP A O 1
ATOM 816 N N . ARG A 1 103 ? 0.523 0.402 -19.589 1.00 82.44 103 ARG A N 1
ATOM 817 C CA . ARG A 1 103 ? -0.845 0.720 -20.007 1.00 82.44 103 ARG A CA 1
ATOM 818 C C . ARG A 1 103 ? -1.830 0.616 -18.846 1.00 82.44 103 ARG A C 1
ATOM 820 O O . ARG A 1 103 ? -2.578 1.556 -18.614 1.00 82.44 103 ARG A O 1
ATOM 827 N N . TYR A 1 104 ? -1.810 -0.491 -18.100 1.00 82.19 104 TYR A N 1
ATOM 828 C CA . TYR A 1 104 ? -2.692 -0.656 -16.940 1.00 82.19 104 TYR A CA 1
ATOM 829 C C . TYR A 1 104 ? -2.462 0.430 -15.885 1.00 82.19 104 TYR A C 1
ATOM 831 O O . TYR A 1 104 ? -3.423 0.949 -15.328 1.00 82.19 104 TYR A O 1
ATOM 839 N N . TRP A 1 105 ? -1.206 0.792 -15.627 1.00 76.38 105 TRP A N 1
ATOM 840 C CA . TRP A 1 105 ? -0.847 1.841 -14.680 1.00 76.38 105 TRP A CA 1
ATOM 841 C C . TRP A 1 105 ? -1.418 3.201 -15.096 1.00 76.38 105 TRP A C 1
ATOM 843 O O . TRP A 1 105 ? -2.045 3.887 -14.289 1.00 76.38 105 TRP A O 1
ATOM 853 N N . LYS A 1 106 ? -1.264 3.564 -16.375 1.00 75.38 106 LYS A N 1
ATOM 854 C CA . LYS A 1 106 ? -1.824 4.796 -16.948 1.00 75.38 106 LYS A CA 1
ATOM 855 C C . LYS A 1 106 ? -3.350 4.804 -16.925 1.00 75.38 106 LYS A C 1
ATOM 857 O O . LYS A 1 106 ? -3.920 5.821 -16.539 1.00 75.38 106 LYS A O 1
ATOM 862 N N . ASP A 1 107 ? -3.998 3.694 -17.270 1.00 80.62 107 ASP A N 1
ATOM 863 C CA . ASP A 1 107 ? -5.460 3.553 -17.212 1.00 80.62 107 ASP A CA 1
ATOM 864 C C . ASP A 1 107 ? -5.982 3.749 -15.775 1.00 80.62 107 ASP A C 1
ATOM 866 O O . ASP A 1 107 ? -6.942 4.485 -15.552 1.00 80.62 107 ASP A O 1
ATOM 870 N N . ILE A 1 108 ? -5.315 3.151 -14.780 1.00 76.69 108 ILE A N 1
ATOM 871 C CA . ILE A 1 108 ? -5.673 3.293 -13.359 1.00 76.69 108 ILE A CA 1
ATOM 872 C C . ILE A 1 108 ? -5.499 4.743 -12.883 1.00 76.69 108 ILE A C 1
ATOM 874 O O . ILE A 1 108 ? -6.357 5.256 -12.168 1.00 76.69 108 ILE A O 1
ATOM 878 N N . MET A 1 109 ? -4.417 5.416 -13.286 1.00 68.69 109 MET A N 1
ATOM 879 C CA . MET A 1 109 ? -4.136 6.799 -12.877 1.00 68.69 109 MET A CA 1
ATOM 880 C C . MET A 1 109 ? -4.984 7.849 -13.604 1.00 68.69 109 MET A C 1
ATOM 882 O O . MET A 1 109 ? -5.174 8.942 -13.076 1.00 68.69 109 MET A O 1
ATOM 886 N N . THR A 1 110 ? -5.499 7.549 -14.800 1.00 67.12 110 THR A N 1
ATOM 887 C CA . THR A 1 110 ? -6.327 8.487 -15.580 1.00 67.12 110 THR A CA 1
ATOM 888 C C . THR A 1 110 ? -7.825 8.352 -15.329 1.00 67.12 110 THR A C 1
ATOM 890 O O . THR A 1 110 ? -8.563 9.209 -15.805 1.00 67.12 110 THR A O 1
ATOM 893 N N . GLY A 1 111 ? -8.263 7.351 -14.552 1.00 55.00 111 GLY A N 1
ATOM 894 C CA . GLY A 1 111 ? -9.615 7.251 -13.990 1.00 55.00 111 GLY A CA 1
ATOM 895 C C . GLY A 1 111 ? -10.733 7.565 -14.987 1.00 55.00 111 GLY A C 1
ATOM 896 O O . GLY A 1 111 ? -11.285 8.664 -14.960 1.00 55.00 111 GLY A O 1
ATOM 897 N N . SER A 1 112 ? -11.069 6.611 -15.861 1.00 38.28 112 SER A N 1
ATOM 898 C CA . SER A 1 112 ? -12.315 6.665 -16.649 1.00 38.28 112 SER A CA 1
ATOM 899 C C . SER A 1 112 ? -13.507 6.158 -15.846 1.00 38.28 112 SER A C 1
ATOM 901 O O . SER A 1 112 ? -13.356 5.096 -15.201 1.00 38.28 112 SER A O 1
#

Radius of gyration: 19.97 Å; chains: 1; bounding box: 40×31×57 Å